Protein AF-A0AAW5YKE5-F1 (afdb_monomer)

Radius of gyration: 15.26 Å; Cα contacts (8 Å, |Δi|>4): 159; chains: 1; bounding box: 46×22×38 Å

Solvent-accessible surface area (backbone atoms only — not comparable to full-atom values): 7097 Å² total; per-residue (Å²): 128,95,79,80,46,84,89,80,49,49,73,61,30,40,48,33,45,22,39,37,53,48,52,48,47,61,66,65,38,62,70,46,46,77,71,49,42,45,52,42,83,47,85,71,76,60,57,93,45,41,82,54,80,89,78,88,76,79,53,40,37,26,41,30,71,34,83,87,42,90,60,52,66,48,80,43,78,62,60,47,84,90,53,71,82,51,79,52,93,25,38,42,59,92,33,70,43,32,51,54,11,70,70,74,66,60,39,67,54,59,51,49,57,54,60,76,73,108

Foldseek 3Di:
DPDDDPVPDDPQLQQLVQLVVVVCCLCPPPVCVVVQQNWDWDDDDRDPHSVDDDDDDFSTKTARPRPPDPDGIDTDDTDGDPDDFDADPQGTPPDPSRCCVVPNNPNPPVVVVVVVVD

pLDDT: mean 87.11, std 12.29, range [43.12, 97.06]

Structure (mmCIF, N/CA/C/O backbone):
data_AF-A0AAW5YKE5-F1
#
_entry.id   AF-A0AAW5YKE5-F1
#
loop_
_atom_site.group_PDB
_atom_site.id
_atom_site.type_symbol
_atom_site.label_atom_id
_atom_site.label_alt_id
_atom_site.label_comp_id
_atom_site.label_asym_id
_atom_site.label_entity_id
_atom_site.label_seq_id
_atom_site.pdbx_PDB_ins_code
_atom_site.Cartn_x
_atom_site.Cartn_y
_atom_site.Cartn_z
_atom_site.occupancy
_atom_site.B_iso_or_equiv
_atom_site.auth_seq_id
_atom_site.auth_comp_id
_atom_site.auth_asym_id
_atom_site.auth_atom_id
_atom_site.pdbx_PDB_model_num
ATOM 1 N N . MET A 1 1 ? 13.430 -8.451 8.682 1.00 61.56 1 MET A N 1
ATOM 2 C CA . MET A 1 1 ? 13.468 -8.244 7.212 1.00 61.56 1 MET A CA 1
ATOM 3 C C . MET A 1 1 ? 14.905 -7.878 6.856 1.00 61.56 1 MET A C 1
ATOM 5 O O . MET A 1 1 ? 15.206 -6.741 6.521 1.00 61.56 1 MET A O 1
ATOM 9 N N . ASP A 1 2 ? 15.829 -8.819 7.037 1.00 58.00 2 ASP A N 1
ATOM 10 C CA . ASP A 1 2 ? 17.183 -8.448 7.490 1.00 58.00 2 ASP A CA 1
ATOM 11 C C . ASP A 1 2 ? 18.196 -8.283 6.350 1.00 58.00 2 ASP A C 1
ATOM 13 O O . ASP A 1 2 ? 19.398 -8.293 6.574 1.00 58.00 2 ASP A O 1
ATOM 17 N N . ASN A 1 3 ? 17.716 -8.120 5.113 1.00 74.19 3 ASN A N 1
ATOM 18 C CA . ASN A 1 3 ? 18.577 -8.060 3.929 1.00 74.19 3 ASN A CA 1
ATOM 19 C C . ASN A 1 3 ? 18.081 -7.081 2.846 1.00 74.19 3 ASN A C 1
ATOM 21 O O . ASN A 1 3 ? 18.339 -7.273 1.658 1.00 74.19 3 ASN A O 1
ATOM 25 N N . PHE A 1 4 ? 17.301 -6.061 3.225 1.00 89.50 4 PHE A N 1
ATOM 26 C CA . PHE A 1 4 ? 16.927 -4.994 2.293 1.00 89.50 4 PHE A CA 1
ATOM 27 C C . PHE A 1 4 ? 17.991 -3.892 2.296 1.00 89.50 4 PHE A C 1
ATOM 29 O O . PHE A 1 4 ? 18.144 -3.178 3.284 1.00 89.50 4 PHE A O 1
ATOM 36 N N . ASP A 1 5 ? 18.672 -3.713 1.166 1.00 93.50 5 ASP A N 1
ATOM 37 C CA . ASP A 1 5 ? 19.537 -2.561 0.913 1.00 93.50 5 ASP A CA 1
ATOM 38 C C . ASP A 1 5 ? 18.938 -1.696 -0.202 1.00 93.50 5 ASP A C 1
ATOM 40 O O . ASP A 1 5 ? 18.901 -2.074 -1.372 1.00 93.50 5 ASP A O 1
ATOM 44 N N . ALA A 1 6 ? 18.494 -0.493 0.159 1.00 92.00 6 ALA A N 1
ATOM 45 C CA . ALA A 1 6 ? 17.892 0.461 -0.765 1.00 92.00 6 ALA A CA 1
ATOM 46 C C . ALA A 1 6 ? 18.804 0.842 -1.948 1.00 92.00 6 ALA A C 1
ATOM 48 O O . ALA A 1 6 ? 18.297 1.214 -3.012 1.00 92.00 6 ALA A O 1
ATOM 49 N N . LYS A 1 7 ? 20.133 0.777 -1.784 1.00 92.75 7 LYS A N 1
ATOM 50 C CA . LYS A 1 7 ? 21.091 1.159 -2.831 1.00 92.75 7 LYS A CA 1
ATOM 51 C C . LYS A 1 7 ? 21.157 0.116 -3.940 1.00 92.75 7 LYS A C 1
ATOM 53 O O . LYS A 1 7 ? 21.200 0.483 -5.111 1.00 92.75 7 LYS A O 1
ATOM 58 N N . THR A 1 8 ? 21.112 -1.161 -3.578 1.00 95.12 8 THR A N 1
ATOM 59 C CA . THR A 1 8 ? 21.259 -2.292 -4.506 1.00 95.12 8 THR A CA 1
ATOM 60 C C . THR A 1 8 ? 19.928 -2.947 -4.880 1.00 95.12 8 THR A C 1
ATOM 62 O O . THR A 1 8 ? 19.849 -3.653 -5.885 1.00 95.12 8 THR A O 1
ATOM 65 N N . ALA A 1 9 ? 18.854 -2.677 -4.133 1.00 94.94 9 ALA A N 1
ATOM 66 C CA . ALA A 1 9 ? 17.539 -3.244 -4.391 1.00 94.94 9 ALA A CA 1
ATOM 67 C C . ALA A 1 9 ? 16.965 -2.823 -5.753 1.00 94.94 9 ALA A C 1
ATOM 69 O O . ALA A 1 9 ? 16.955 -1.646 -6.142 1.00 94.94 9 ALA A O 1
ATOM 7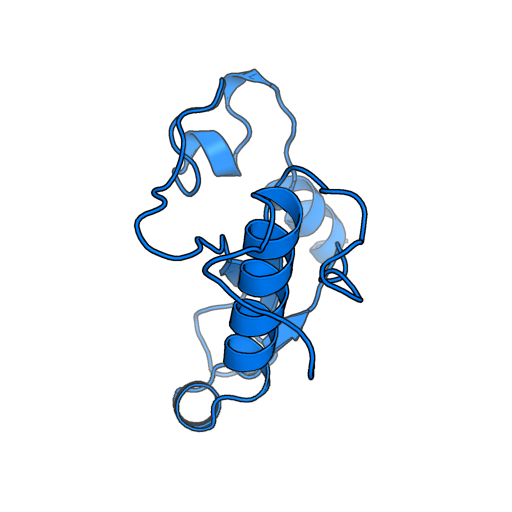0 N N . THR A 1 10 ? 16.393 -3.809 -6.441 1.00 95.19 10 THR A N 1
ATOM 71 C CA . THR A 1 10 ? 15.617 -3.620 -7.671 1.00 95.19 10 THR A CA 1
ATOM 72 C C . THR A 1 10 ? 14.335 -2.825 -7.405 1.00 95.19 10 THR A C 1
ATOM 74 O O . THR A 1 10 ? 13.829 -2.787 -6.282 1.00 95.19 10 THR A O 1
ATOM 77 N N . ASN A 1 11 ? 13.733 -2.247 -8.451 1.00 93.25 11 ASN A N 1
ATOM 78 C CA . ASN A 1 11 ? 12.438 -1.560 -8.330 1.00 93.25 11 ASN A CA 1
ATOM 79 C C . ASN A 1 11 ? 11.336 -2.477 -7.779 1.00 93.25 11 ASN A C 1
ATOM 81 O O . ASN A 1 11 ? 10.495 -2.024 -7.009 1.00 93.25 11 ASN A O 1
ATOM 85 N N . LYS A 1 12 ? 11.381 -3.774 -8.118 1.00 94.25 12 LYS A N 1
ATOM 86 C CA . LYS A 1 12 ? 10.476 -4.784 -7.558 1.00 94.25 12 LYS A CA 1
ATOM 87 C C . LYS A 1 12 ? 10.626 -4.881 -6.040 1.00 94.25 12 LYS A C 1
ATOM 89 O O . LYS A 1 12 ? 9.648 -4.763 -5.314 1.00 94.25 12 LYS A O 1
ATOM 94 N N . GLN A 1 13 ? 11.859 -5.064 -5.572 1.00 95.38 13 GLN A N 1
ATOM 95 C CA . GLN A 1 13 ? 12.147 -5.194 -4.144 1.00 95.38 13 GLN A CA 1
ATOM 96 C C . GLN A 1 13 ? 11.792 -3.928 -3.371 1.00 95.38 13 GLN A C 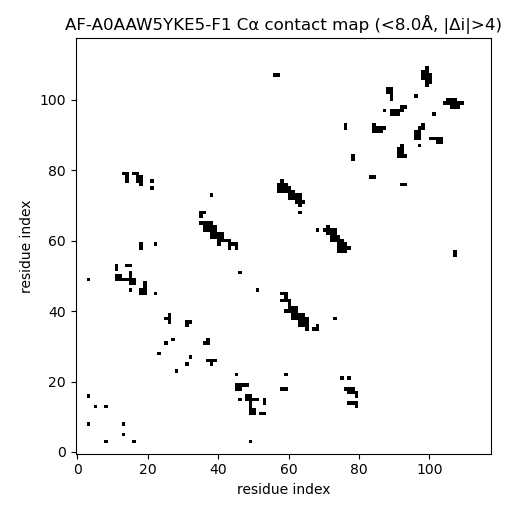1
ATOM 98 O O . GLN A 1 13 ? 11.244 -4.026 -2.281 1.00 95.38 13 GLN A O 1
ATOM 103 N N . LYS A 1 14 ? 12.052 -2.750 -3.947 1.00 95.06 14 LYS A N 1
ATOM 104 C CA . LYS A 1 14 ? 11.664 -1.453 -3.374 1.00 95.06 14 LYS A CA 1
ATOM 105 C C . LYS A 1 14 ? 10.148 -1.295 -3.264 1.00 95.06 14 LYS A C 1
ATOM 107 O O . LYS A 1 14 ? 9.678 -0.842 -2.228 1.00 95.06 14 LYS A O 1
ATOM 112 N N . GLY A 1 15 ? 9.402 -1.691 -4.299 1.00 93.44 15 GLY A N 1
ATOM 113 C CA . GLY A 1 15 ? 7.936 -1.689 -4.289 1.00 93.44 15 GLY A CA 1
ATOM 114 C C . GLY A 1 15 ? 7.380 -2.578 -3.179 1.00 93.44 15 GLY A C 1
ATOM 115 O O . GLY A 1 15 ? 6.741 -2.075 -2.261 1.00 93.44 15 GLY A O 1
ATOM 116 N N . ASN A 1 16 ? 7.749 -3.862 -3.186 1.00 94.94 16 ASN A N 1
ATOM 117 C CA . ASN A 1 16 ? 7.316 -4.817 -2.162 1.00 94.94 16 ASN A CA 1
ATOM 118 C C . ASN A 1 16 ? 7.738 -4.391 -0.743 1.00 94.94 16 ASN A C 1
ATOM 120 O O . ASN A 1 16 ? 6.977 -4.554 0.204 1.00 94.94 16 ASN A O 1
ATOM 124 N N . TYR A 1 17 ? 8.943 -3.834 -0.577 1.00 95.19 17 TYR A N 1
ATOM 125 C CA . TYR A 1 17 ? 9.392 -3.296 0.710 1.00 95.19 17 TYR A CA 1
ATOM 126 C C . TYR 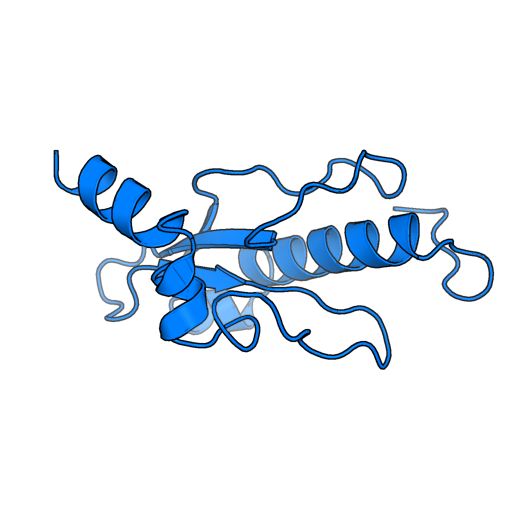A 1 17 ? 8.498 -2.146 1.190 1.00 95.19 17 TYR A C 1
ATOM 128 O O . TYR A 1 17 ? 8.140 -2.103 2.366 1.00 95.19 17 TYR A O 1
ATOM 136 N N . GLY A 1 18 ? 8.128 -1.234 0.285 1.00 94.62 18 GLY A N 1
ATOM 137 C CA . GLY A 1 18 ? 7.192 -0.148 0.564 1.00 94.62 18 GLY A CA 1
ATOM 138 C C . GLY A 1 18 ? 5.830 -0.665 1.023 1.00 94.62 18 GLY A C 1
ATOM 139 O O . GLY A 1 18 ? 5.372 -0.251 2.084 1.00 94.62 18 GLY A O 1
ATOM 140 N N . GLU A 1 19 ? 5.233 -1.608 0.285 1.00 95.12 19 GLU A N 1
ATOM 141 C CA . GLU A 1 19 ? 3.947 -2.234 0.646 1.00 95.12 19 GLU A CA 1
ATOM 142 C C . GLU A 1 19 ? 4.013 -2.881 2.041 1.00 95.12 19 GLU A C 1
ATOM 144 O O . GLU A 1 19 ? 3.141 -2.659 2.881 1.00 95.12 19 GLU A O 1
ATOM 149 N N . ILE A 1 20 ? 5.084 -3.629 2.330 1.00 95.25 20 ILE A N 1
ATOM 150 C CA . ILE A 1 20 ? 5.251 -4.311 3.621 1.00 95.25 20 ILE A CA 1
ATOM 151 C C . ILE A 1 20 ? 5.388 -3.315 4.772 1.00 95.25 20 ILE A C 1
ATOM 153 O O . ILE A 1 20 ? 4.728 -3.470 5.797 1.00 95.25 20 ILE A O 1
ATOM 157 N N . LYS A 1 21 ? 6.227 -2.286 4.619 1.00 95.38 21 LYS A N 1
ATOM 158 C CA . LYS A 1 21 ? 6.425 -1.277 5.667 1.00 95.38 21 LYS A CA 1
ATOM 159 C C . LYS A 1 21 ? 5.199 -0.400 5.885 1.00 95.38 21 LYS A C 1
ATOM 161 O O . LYS A 1 21 ? 4.925 -0.050 7.029 1.00 95.38 21 LYS A O 1
ATOM 166 N N . SER A 1 22 ? 4.471 -0.068 4.823 1.00 95.38 22 SER A N 1
ATOM 167 C CA . SER A 1 22 ? 3.225 0.692 4.930 1.00 95.38 22 SER A CA 1
ATOM 168 C C . SER A 1 22 ? 2.158 -0.103 5.684 1.00 95.38 22 SER A C 1
ATOM 170 O O . SER A 1 22 ? 1.602 0.390 6.664 1.00 95.38 22 SER A O 1
ATOM 172 N N . SER A 1 23 ? 1.966 -1.374 5.314 1.00 95.62 23 SER A N 1
ATOM 173 C CA . SER A 1 23 ? 1.027 -2.281 5.983 1.00 95.62 23 SER A CA 1
ATOM 174 C C . SER A 1 23 ? 1.378 -2.496 7.458 1.00 95.62 23 SER A C 1
ATOM 176 O O . SER A 1 23 ? 0.518 -2.356 8.324 1.00 95.62 23 SER A O 1
ATOM 178 N N . ASP A 1 24 ? 2.653 -2.749 7.768 1.00 95.81 24 ASP A N 1
ATOM 179 C CA . ASP A 1 24 ? 3.139 -2.870 9.148 1.00 95.81 24 ASP A CA 1
ATOM 180 C C . ASP A 1 24 ? 2.858 -1.599 9.962 1.00 95.81 24 ASP A C 1
ATOM 182 O O . ASP A 1 24 ? 2.324 -1.671 11.067 1.00 95.81 24 ASP A O 1
ATOM 186 N N . ASN A 1 25 ? 3.129 -0.420 9.394 1.00 95.88 25 ASN A N 1
ATOM 187 C CA . ASN A 1 25 ? 2.828 0.846 10.052 1.00 95.88 25 ASN A CA 1
ATOM 188 C C . ASN A 1 25 ? 1.318 1.030 10.282 1.00 95.88 25 ASN A C 1
ATOM 190 O O . ASN A 1 25 ? 0.920 1.399 11.378 1.00 95.88 25 ASN A O 1
ATOM 194 N N . LEU A 1 26 ? 0.463 0.736 9.300 1.00 95.81 26 LEU A N 1
ATOM 195 C CA . LEU A 1 26 ? -0.992 0.855 9.458 1.00 95.81 26 LEU A CA 1
ATOM 196 C C . LEU A 1 26 ? -1.554 -0.071 10.54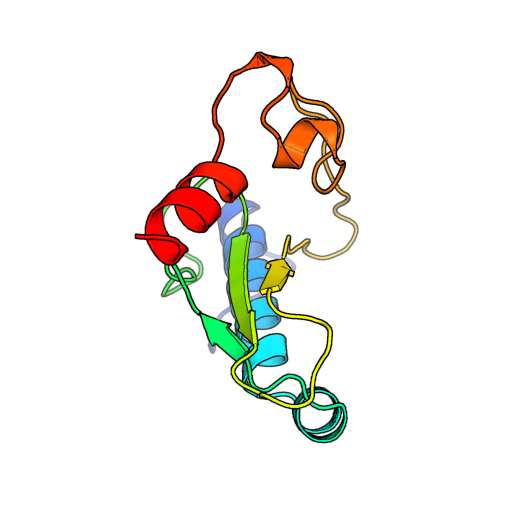9 1.00 95.81 26 LEU A C 1
ATOM 198 O O . LEU A 1 26 ? -2.482 0.316 11.253 1.00 95.81 26 LEU A O 1
ATOM 202 N N . LEU A 1 27 ? -0.990 -1.270 10.710 1.00 95.69 27 LEU A N 1
ATOM 203 C CA . LEU A 1 27 ? -1.490 -2.273 11.656 1.00 95.69 27 LEU A CA 1
ATOM 204 C C . LEU A 1 27 ? -0.884 -2.152 13.060 1.00 95.69 27 LEU A C 1
ATOM 206 O O . LEU A 1 27 ? -1.532 -2.497 14.053 1.00 95.69 27 LEU A O 1
ATOM 210 N N . ASN A 1 28 ? 0.361 -1.682 13.161 1.00 95.88 28 ASN A N 1
ATOM 211 C CA . ASN A 1 28 ? 1.135 -1.741 14.402 1.00 95.88 28 ASN A CA 1
ATOM 212 C C . ASN A 1 28 ? 1.506 -0.371 14.980 1.00 95.88 28 ASN A C 1
ATOM 214 O O . ASN A 1 28 ? 2.004 -0.318 16.104 1.00 95.88 28 ASN A O 1
ATOM 218 N N . ASN A 1 29 ? 1.244 0.739 14.283 1.00 96.50 29 ASN A N 1
ATOM 219 C CA . ASN A 1 29 ? 1.536 2.070 14.811 1.00 96.50 29 ASN A CA 1
ATOM 220 C C . ASN A 1 29 ? 0.577 2.447 15.950 1.00 96.50 29 ASN A C 1
ATOM 222 O O . ASN A 1 29 ? -0.637 2.552 15.769 1.00 96.50 29 ASN A O 1
ATOM 226 N N . GLN A 1 30 ? 1.149 2.693 17.126 1.00 96.62 30 GLN A N 1
ATOM 227 C CA . GLN A 1 30 ? 0.402 2.989 18.343 1.00 96.62 30 GLN A CA 1
ATOM 228 C C . GLN A 1 30 ? -0.418 4.285 18.242 1.00 96.62 30 GLN A C 1
ATOM 230 O O . GLN A 1 30 ? -1.565 4.313 18.676 1.00 96.62 30 GLN A O 1
ATOM 235 N N . SER A 1 31 ? 0.112 5.329 17.600 1.00 97.06 31 SER A N 1
ATOM 236 C CA . SER A 1 31 ? -0.605 6.597 17.431 1.00 97.06 31 SER A CA 1
ATOM 237 C C . SER A 1 31 ? -1.816 6.469 16.504 1.00 97.06 31 SER A C 1
ATOM 239 O O . SER A 1 31 ? -2.801 7.177 16.691 1.00 97.06 31 SER A O 1
ATOM 241 N N . LEU A 1 32 ? -1.782 5.557 15.524 1.00 95.62 32 LEU A N 1
ATOM 242 C CA . LEU A 1 32 ? -2.959 5.258 14.700 1.00 95.62 32 LEU A CA 1
ATOM 243 C C . LEU A 1 32 ? -4.040 4.541 15.515 1.00 95.62 32 LEU A C 1
ATOM 245 O O . LEU A 1 32 ? -5.210 4.910 15.425 1.00 95.62 32 LEU A O 1
ATOM 249 N N . LYS A 1 33 ? -3.650 3.578 16.359 1.00 94.81 33 LYS A N 1
ATOM 250 C CA . LYS A 1 33 ? -4.580 2.887 17.268 1.00 94.81 33 LYS A CA 1
ATOM 251 C C . LYS A 1 33 ? -5.237 3.863 18.240 1.00 94.81 33 LYS A C 1
ATOM 253 O O . LYS A 1 33 ? -6.455 3.886 18.364 1.00 94.81 33 LYS A O 1
ATOM 258 N N . GLU A 1 34 ? -4.447 4.737 18.858 1.00 95.69 34 GLU A N 1
ATOM 259 C CA . GLU A 1 34 ? -4.943 5.788 19.760 1.00 95.69 34 GLU A CA 1
ATOM 260 C C . GLU A 1 34 ? -5.861 6.797 19.055 1.00 95.69 34 GLU A C 1
ATOM 262 O O . GLU A 1 34 ? -6.786 7.322 19.669 1.00 95.69 34 GLU A O 1
ATOM 267 N N . ALA A 1 35 ? -5.657 7.031 17.756 1.00 94.50 35 ALA A N 1
ATOM 268 C CA . ALA A 1 35 ? -6.541 7.847 16.927 1.00 94.50 35 ALA A CA 1
ATOM 269 C C . ALA A 1 35 ? -7.810 7.106 16.442 1.00 94.50 35 ALA A C 1
ATOM 271 O O . ALA A 1 35 ? -8.587 7.673 15.670 1.00 94.50 35 ALA A O 1
ATOM 272 N N . GLY A 1 36 ? -8.040 5.861 16.878 1.00 95.06 36 GLY A N 1
ATOM 273 C CA . GLY A 1 36 ? -9.232 5.073 16.550 1.00 95.06 36 GLY A CA 1
ATOM 274 C C . GLY A 1 36 ? -9.175 4.365 15.193 1.00 95.06 36 GLY A C 1
ATOM 275 O O . GLY A 1 36 ? -10.217 4.117 14.576 1.00 95.06 36 GLY A O 1
ATOM 276 N N . PHE A 1 37 ? -7.972 4.072 14.692 1.00 95.31 37 PHE A N 1
ATOM 277 C CA . PHE A 1 37 ? -7.760 3.240 13.506 1.00 95.31 37 PHE A CA 1
ATOM 278 C C . PHE A 1 37 ? -7.454 1.794 13.914 1.00 95.31 37 PHE A C 1
ATOM 280 O O . PHE A 1 37 ? -6.312 1.336 13.861 1.00 95.31 37 PHE A O 1
ATOM 287 N N . ASP A 1 38 ? -8.503 1.061 14.282 1.00 96.06 38 ASP A N 1
ATOM 288 C CA . ASP A 1 38 ? -8.448 -0.372 14.579 1.00 96.06 38 ASP A CA 1
ATOM 289 C C . ASP A 1 38 ? -8.590 -1.168 13.274 1.00 96.06 38 ASP A C 1
ATOM 291 O O . ASP A 1 38 ? -9.659 -1.683 12.924 1.00 96.06 38 ASP A O 1
ATOM 295 N N . LEU A 1 39 ? -7.503 -1.189 12.500 1.00 95.56 39 LEU A N 1
ATOM 296 C CA . LEU A 1 39 ? -7.498 -1.655 11.116 1.00 95.56 39 LEU A CA 1
ATOM 297 C C . LEU A 1 39 ? -7.345 -3.173 10.993 1.00 95.56 39 LEU A C 1
ATOM 299 O O . LEU A 1 39 ? -6.432 -3.781 11.552 1.00 95.56 39 LEU A O 1
ATOM 303 N N . LYS A 1 40 ? -8.195 -3.774 10.159 1.00 94.12 40 LYS A N 1
ATOM 304 C CA . LYS A 1 40 ? -8.121 -5.172 9.733 1.00 94.12 40 LYS A CA 1
ATOM 305 C C . LYS A 1 40 ? -7.947 -5.237 8.210 1.00 94.12 40 LYS A C 1
ATOM 307 O O . LYS A 1 40 ? -8.786 -4.683 7.500 1.00 94.12 40 LYS A O 1
ATOM 312 N N . PRO A 1 41 ? -6.910 -5.911 7.680 1.00 92.31 41 PRO A N 1
ATOM 313 C CA . PRO A 1 41 ? -6.744 -6.070 6.237 1.00 92.31 41 PRO A CA 1
ATOM 314 C C . PRO A 1 41 ? -7.923 -6.827 5.622 1.00 92.31 41 PRO A C 1
ATOM 316 O O . PRO A 1 41 ? -8.365 -7.842 6.167 1.00 92.31 41 PRO A O 1
ATOM 319 N N . VAL A 1 42 ? -8.395 -6.368 4.467 1.00 87.75 42 VAL A N 1
ATOM 320 C CA . VAL A 1 42 ? -9.439 -7.030 3.678 1.00 87.75 42 VAL A CA 1
ATOM 321 C C . VAL A 1 42 ? -9.024 -7.098 2.208 1.00 87.75 42 VAL A C 1
ATOM 323 O O . VAL A 1 42 ? -8.443 -6.168 1.654 1.00 87.75 42 VAL A O 1
ATOM 326 N N . GLY A 1 43 ? -9.322 -8.219 1.552 1.00 81.12 43 GLY A N 1
ATOM 327 C CA . GLY A 1 43 ? -8.943 -8.445 0.157 1.00 81.12 43 GLY A CA 1
ATOM 328 C C . GLY A 1 43 ? -7.501 -8.939 -0.012 1.00 81.12 43 GLY A C 1
ATOM 329 O O . GLY A 1 43 ? -7.118 -9.956 0.566 1.00 81.12 43 GLY A O 1
ATOM 330 N N . LYS A 1 44 ? -6.726 -8.269 -0.877 1.00 82.88 44 LYS A N 1
ATOM 331 C CA . LYS A 1 44 ? -5.365 -8.681 -1.265 1.00 82.88 44 LYS A CA 1
ATOM 332 C C . LYS A 1 44 ? -4.435 -8.680 -0.045 1.00 82.88 44 LYS A C 1
ATOM 334 O O . LYS A 1 44 ? -4.372 -7.707 0.699 1.00 82.88 44 LYS A O 1
ATOM 339 N N . SER A 1 45 ? -3.654 -9.747 0.113 1.00 84.12 45 SER A N 1
ATOM 340 C CA . SER A 1 45 ? -2.586 -9.799 1.113 1.00 84.12 45 SER A CA 1
ATOM 341 C C . SER A 1 45 ? -1.379 -8.960 0.688 1.00 84.12 45 SER A C 1
ATOM 343 O O . SER A 1 45 ? -0.968 -8.985 -0.475 1.00 84.12 45 SER A O 1
ATOM 345 N N . THR A 1 46 ? -0.775 -8.267 1.652 1.00 89.69 46 THR A N 1
ATOM 346 C CA . THR A 1 46 ? 0.539 -7.633 1.497 1.00 89.69 46 THR A CA 1
ATOM 347 C C . THR A 1 46 ? 1.578 -8.679 1.054 1.00 89.69 46 THR A C 1
ATOM 349 O O . THR A 1 46 ? 1.473 -9.836 1.480 1.00 89.69 46 THR A O 1
ATOM 352 N N . PRO A 1 47 ? 2.577 -8.321 0.223 1.00 92.81 47 PRO A N 1
ATOM 353 C CA . PRO A 1 47 ? 3.661 -9.235 -0.127 1.00 92.81 47 PRO A CA 1
ATOM 354 C C . PRO A 1 47 ? 4.295 -9.871 1.119 1.00 92.81 47 PRO A C 1
ATOM 356 O O . PRO A 1 47 ? 4.519 -9.203 2.124 1.00 92.81 47 PRO A O 1
ATOM 359 N N . SER A 1 48 ? 4.605 -11.163 1.056 1.00 92.25 48 SER A N 1
ATOM 360 C CA . SER A 1 48 ? 5.266 -11.888 2.149 1.00 92.25 48 SER A CA 1
ATOM 361 C C . SER A 1 48 ? 6.772 -11.610 2.201 1.00 92.25 48 SER A C 1
ATOM 363 O O . SER A 1 48 ? 7.412 -11.752 3.243 1.00 92.25 48 SER A O 1
ATOM 365 N N . GLY A 1 49 ? 7.344 -11.159 1.080 1.00 93.19 49 GLY A N 1
ATOM 366 C CA . GLY A 1 49 ? 8.738 -10.755 0.995 1.00 93.19 49 GLY A CA 1
ATOM 367 C C . GLY A 1 49 ? 9.055 -9.880 -0.215 1.00 93.19 49 GLY A C 1
ATOM 368 O O . GLY A 1 49 ? 8.306 -9.783 -1.184 1.00 93.19 49 GLY A O 1
ATOM 369 N N . ILE A 1 50 ? 10.239 -9.260 -0.190 1.00 94.75 50 ILE A N 1
ATOM 370 C CA . ILE A 1 50 ? 10.673 -8.310 -1.230 1.00 94.75 50 ILE A CA 1
ATOM 371 C C . ILE A 1 50 ? 10.825 -8.936 -2.626 1.00 94.75 50 ILE A C 1
ATOM 373 O O . ILE A 1 50 ? 10.843 -8.224 -3.628 1.00 94.75 50 ILE A O 1
ATOM 377 N N . ASN A 1 51 ? 10.934 -10.261 -2.722 1.00 94.94 51 ASN A N 1
ATOM 378 C CA . ASN A 1 51 ? 11.145 -10.958 -3.990 1.00 94.94 51 ASN A CA 1
ATOM 379 C C . ASN A 1 51 ? 9.848 -11.424 -4.663 1.00 94.94 51 ASN A C 1
ATOM 381 O O . ASN A 1 51 ? 9.915 -11.854 -5.824 1.00 94.94 51 ASN A O 1
ATOM 385 N N . ASP A 1 52 ? 8.709 -11.286 -3.981 1.00 94.31 52 ASP A N 1
ATOM 386 C CA . ASP A 1 52 ? 7.396 -11.698 -4.469 1.00 94.31 52 ASP A CA 1
ATOM 387 C C . ASP A 1 52 ? 7.038 -10.997 -5.784 1.00 94.31 52 ASP A C 1
ATOM 389 O O . ASP A 1 52 ? 7.587 -9.950 -6.154 1.00 94.31 52 ASP A O 1
ATOM 393 N N . LYS A 1 53 ? 6.132 -11.611 -6.546 1.00 92.94 53 LYS A N 1
ATOM 394 C CA . LYS A 1 53 ? 5.647 -11.030 -7.801 1.00 92.94 53 LYS A CA 1
ATOM 395 C C . LYS A 1 53 ? 4.907 -9.724 -7.502 1.00 92.94 53 LYS A C 1
ATOM 397 O O . LYS A 1 53 ? 4.069 -9.694 -6.610 1.00 92.94 53 LYS A O 1
ATOM 402 N N . ILE A 1 54 ? 5.162 -8.685 -8.302 1.00 86.50 54 ILE A N 1
ATOM 403 C CA . ILE A 1 54 ? 4.395 -7.437 -8.212 1.00 86.50 54 ILE A CA 1
ATOM 404 C C . ILE A 1 54 ? 2.950 -7.710 -8.608 1.00 86.50 54 ILE A C 1
ATOM 406 O O . ILE A 1 54 ? 2.673 -8.142 -9.732 1.00 86.50 54 ILE A O 1
ATOM 410 N N . VAL A 1 55 ? 2.039 -7.400 -7.694 1.00 85.00 55 VAL A N 1
ATOM 411 C CA . VAL A 1 5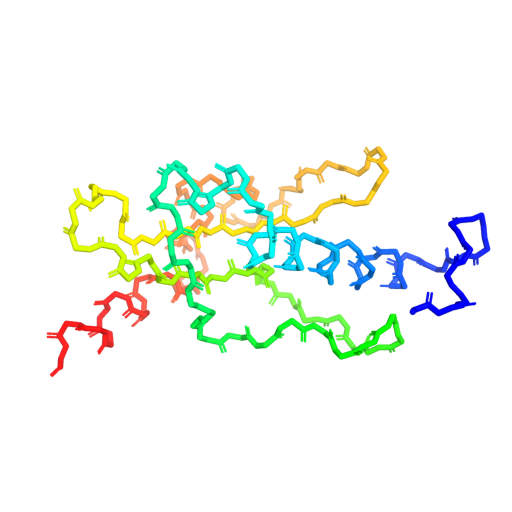5 ? 0.601 -7.406 -7.939 1.00 85.00 55 VAL A CA 1
ATOM 412 C C . VAL A 1 55 ? 0.158 -5.964 -8.136 1.00 85.00 55 VAL A C 1
ATOM 414 O O . VAL A 1 55 ? 0.362 -5.128 -7.267 1.00 85.00 55 VAL A O 1
ATOM 417 N N . LYS A 1 56 ? -0.435 -5.679 -9.295 1.00 82.25 56 LYS A N 1
ATOM 418 C CA . LYS A 1 56 ? -0.945 -4.345 -9.638 1.00 82.25 56 LYS A CA 1
ATOM 419 C C . LYS A 1 56 ? -2.306 -4.113 -8.984 1.00 82.25 56 LYS A C 1
ATOM 421 O O . LYS A 1 56 ? -3.084 -5.057 -8.914 1.00 82.25 56 LYS A O 1
ATOM 426 N N . GLY A 1 57 ? -2.612 -2.863 -8.663 1.00 83.81 57 GLY A N 1
ATOM 427 C CA . GLY A 1 57 ? -3.880 -2.458 -8.055 1.00 83.81 57 GLY A CA 1
ATOM 428 C C . GLY A 1 57 ? -3.605 -1.588 -6.839 1.00 83.81 57 GLY A C 1
ATOM 429 O O . GLY A 1 57 ? -2.511 -1.041 -6.740 1.00 83.81 57 GLY A O 1
ATOM 430 N N . ILE A 1 58 ? -4.592 -1.485 -5.954 1.00 88.12 58 ILE A N 1
ATOM 431 C CA . ILE A 1 58 ? -4.411 -0.928 -4.609 1.00 88.12 58 ILE A CA 1
ATOM 432 C C . ILE A 1 58 ? -3.443 -1.822 -3.816 1.00 88.12 58 ILE A C 1
ATOM 434 O O . ILE A 1 58 ? -3.529 -3.055 -3.875 1.00 88.12 58 ILE A O 1
ATOM 438 N N . ASP A 1 59 ? -2.531 -1.205 -3.068 1.00 91.06 59 ASP A N 1
ATOM 439 C CA . ASP A 1 59 ? -1.533 -1.931 -2.279 1.00 91.06 59 ASP A CA 1
ATOM 440 C C . ASP A 1 59 ? -2.138 -2.523 -1.001 1.00 91.06 59 ASP A C 1
ATOM 442 O O . ASP A 1 59 ? -1.890 -3.689 -0.684 1.00 91.06 59 ASP A O 1
ATOM 446 N N . GLY A 1 60 ? -2.979 -1.747 -0.308 1.00 91.50 60 GLY A N 1
ATOM 447 C CA . GLY A 1 60 ? -3.652 -2.172 0.915 1.00 91.50 60 GLY A CA 1
ATOM 448 C C . GLY A 1 60 ? -5.077 -1.639 1.038 1.00 91.50 60 GLY A C 1
ATOM 449 O O . GLY A 1 60 ? -5.384 -0.507 0.667 1.00 91.50 60 GLY A O 1
ATOM 450 N N . LEU A 1 61 ? -5.962 -2.467 1.581 1.00 91.50 61 LEU A N 1
ATOM 451 C CA . LEU A 1 61 ? -7.335 -2.104 1.900 1.00 91.50 61 LEU A CA 1
ATOM 452 C C . LEU A 1 61 ? -7.671 -2.660 3.274 1.00 91.50 61 LEU A C 1
ATOM 454 O O . LEU A 1 61 ? -7.448 -3.837 3.553 1.00 91.50 61 LEU A O 1
ATOM 458 N N . TYR A 1 62 ? -8.185 -1.794 4.135 1.00 93.25 62 TYR A N 1
ATOM 459 C CA . TYR A 1 62 ? -8.392 -2.108 5.537 1.00 93.25 62 TYR A CA 1
ATOM 460 C C . TYR A 1 62 ? -9.782 -1.671 5.958 1.00 93.25 62 TYR A C 1
ATOM 462 O O . TYR A 1 62 ? -10.199 -0.549 5.672 1.00 93.25 62 TYR A O 1
ATOM 470 N N . GLU A 1 63 ? -10.485 -2.549 6.654 1.00 93.88 63 GLU A N 1
ATOM 471 C CA . GLU A 1 63 ? -11.687 -2.205 7.397 1.00 93.88 63 GLU A CA 1
ATOM 472 C C . GLU A 1 63 ? -11.279 -1.632 8.753 1.00 93.88 63 GLU A C 1
ATOM 474 O O . GLU A 1 63 ? -10.452 -2.217 9.454 1.00 93.88 63 GLU A O 1
ATOM 479 N N . ASN A 1 64 ? -11.851 -0.491 9.129 1.00 95.19 64 ASN A N 1
ATOM 480 C CA . ASN A 1 64 ? -11.710 0.028 10.479 1.00 95.19 64 ASN A CA 1
ATOM 481 C C . ASN A 1 64 ? -12.817 -0.556 11.355 1.00 95.19 64 ASN A C 1
ATOM 483 O O . ASN A 1 64 ? -13.993 -0.217 11.211 1.00 95.19 64 ASN A O 1
ATOM 487 N N . THR A 1 65 ? -12.416 -1.432 12.266 1.00 95.31 65 THR A N 1
ATOM 488 C CA . THR A 1 65 ? -13.319 -2.153 13.167 1.00 95.31 65 THR A CA 1
ATOM 489 C C . THR A 1 65 ? -13.767 -1.317 14.365 1.00 95.31 65 THR A C 1
ATOM 491 O O . THR A 1 65 ? -14.656 -1.734 15.108 1.00 95.31 65 THR A O 1
ATOM 494 N N . ASN A 1 66 ? -13.220 -0.110 14.527 1.00 95.06 66 ASN A N 1
ATOM 495 C CA . ASN A 1 66 ? -13.674 0.829 15.536 1.00 95.06 66 ASN A CA 1
ATOM 496 C C . ASN A 1 66 ? -15.105 1.309 15.224 1.00 95.06 66 ASN A C 1
ATOM 498 O O . ASN A 1 66 ? -15.344 2.063 14.273 1.00 95.06 66 ASN A O 1
ATOM 502 N N . ALA A 1 67 ? -16.066 0.889 16.050 1.00 92.50 67 ALA A N 1
ATOM 503 C CA . ALA A 1 67 ? -17.480 1.207 15.862 1.00 92.50 67 ALA A CA 1
ATOM 504 C C . ALA A 1 67 ? -17.772 2.718 15.937 1.00 92.50 67 ALA A C 1
ATOM 506 O O . ALA A 1 67 ? -18.644 3.208 15.213 1.00 92.50 67 ALA A O 1
ATOM 507 N N . GLU A 1 68 ? -17.015 3.453 16.755 1.00 93.94 68 GLU A N 1
ATOM 508 C CA . GLU A 1 68 ? -17.176 4.893 16.982 1.00 93.94 68 GLU A CA 1
ATOM 509 C C . GLU A 1 68 ? -16.561 5.737 15.856 1.00 93.94 68 GLU A C 1
ATOM 511 O O . GLU A 1 68 ? -16.942 6.893 15.650 1.00 93.94 68 GLU A O 1
ATOM 516 N N . SER A 1 69 ? -15.645 5.163 15.070 1.00 93.38 69 SER A N 1
ATOM 517 C CA . SER A 1 69 ? -15.014 5.872 13.961 1.00 93.38 69 SER A CA 1
ATOM 518 C C . SER A 1 69 ? -15.983 6.109 12.801 1.00 93.38 69 SER A C 1
ATOM 520 O O . SER A 1 69 ? -16.700 5.213 12.344 1.00 93.38 69 SER A O 1
ATOM 522 N N . LYS A 1 70 ? -15.964 7.328 12.249 1.00 92.38 70 LYS A N 1
ATOM 523 C CA . LYS A 1 70 ? -16.669 7.665 10.997 1.00 92.38 70 LYS A CA 1
ATOM 524 C C . LYS A 1 70 ? -15.948 7.126 9.759 1.00 92.38 70 LYS A C 1
ATOM 526 O O . LYS A 1 70 ? -16.563 7.014 8.700 1.00 92.38 70 LYS A O 1
ATOM 531 N N . ILE A 1 71 ? -14.662 6.800 9.879 1.00 90.62 71 ILE A N 1
ATOM 532 C CA . ILE A 1 71 ? -13.871 6.220 8.796 1.00 90.62 71 ILE A CA 1
ATOM 533 C C . ILE A 1 71 ? -14.042 4.710 8.855 1.00 90.62 71 ILE A C 1
ATOM 535 O O . ILE A 1 71 ? -13.581 4.086 9.803 1.00 90.62 71 ILE A O 1
ATOM 539 N N . LYS A 1 72 ? -14.713 4.134 7.854 1.00 91.19 72 LYS A N 1
ATOM 540 C CA . LYS A 1 72 ? -14.997 2.689 7.801 1.00 91.19 72 LYS A CA 1
ATOM 541 C C . LYS A 1 72 ? -13.953 1.889 7.036 1.00 91.19 72 LYS A C 1
ATOM 543 O O . LYS A 1 72 ? -13.717 0.735 7.366 1.00 91.19 72 LYS A O 1
ATOM 548 N N . TYR A 1 73 ? -13.303 2.511 6.056 1.00 91.31 73 TYR A N 1
ATOM 549 C CA . TYR A 1 73 ? -12.252 1.876 5.269 1.00 91.31 73 TYR A CA 1
ATOM 550 C C . TYR A 1 73 ? -11.075 2.817 5.079 1.00 91.31 73 TYR A C 1
ATOM 552 O O . TYR A 1 73 ? -11.258 4.025 4.917 1.00 91.31 73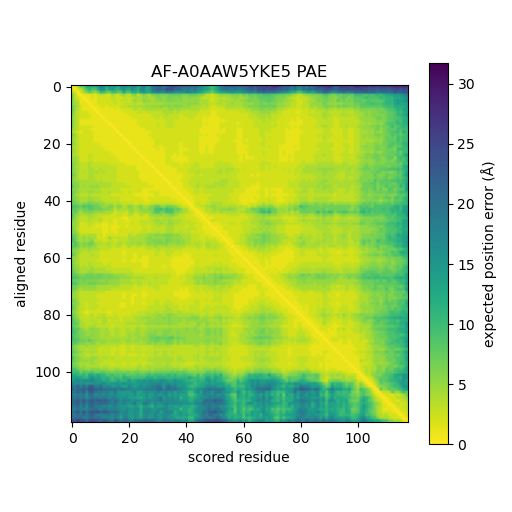 TYR A O 1
ATOM 560 N N . VAL A 1 74 ? -9.882 2.237 5.050 1.00 92.81 74 VAL A N 1
ATOM 561 C CA . VAL A 1 74 ? -8.635 2.902 4.679 1.00 92.81 74 VAL A CA 1
ATOM 562 C C . VAL A 1 74 ? -8.091 2.219 3.434 1.00 92.81 74 VAL A C 1
ATOM 564 O O . VAL A 1 74 ? -8.011 0.993 3.370 1.00 92.81 74 VAL A O 1
ATOM 567 N N . ILE A 1 75 ? -7.739 3.030 2.442 1.00 91.75 75 ILE A N 1
ATOM 568 C CA . ILE A 1 75 ? -7.097 2.597 1.203 1.00 91.75 75 ILE A CA 1
ATOM 569 C C . ILE A 1 75 ? -5.661 3.100 1.247 1.00 91.75 75 ILE A C 1
ATOM 571 O O . ILE A 1 75 ? -5.441 4.281 1.519 1.00 91.75 75 ILE A O 1
ATOM 575 N N . ASP A 1 76 ? -4.715 2.215 0.968 1.00 92.81 76 ASP A N 1
ATOM 576 C CA . ASP A 1 76 ? -3.288 2.504 0.974 1.00 92.81 76 ASP A CA 1
ATOM 577 C C . ASP A 1 76 ? -2.658 2.278 -0.405 1.00 92.81 76 ASP A C 1
ATOM 579 O O . ASP A 1 76 ? -3.007 1.346 -1.133 1.00 92.81 76 ASP A O 1
ATOM 583 N N . GLU A 1 77 ? -1.706 3.144 -0.735 1.00 93.50 77 GLU A N 1
ATOM 584 C CA . GLU A 1 77 ? -0.869 3.074 -1.930 1.00 93.50 77 GLU A CA 1
ATOM 585 C C . GLU A 1 77 ? 0.541 3.515 -1.534 1.00 93.50 77 GLU A C 1
ATOM 587 O O . GLU A 1 77 ? 0.831 4.705 -1.360 1.00 93.50 77 GLU A O 1
ATOM 592 N N . ALA A 1 78 ? 1.435 2.543 -1.406 1.00 93.69 78 ALA A N 1
ATOM 593 C CA . ALA A 1 78 ? 2.780 2.752 -0.924 1.00 93.69 78 ALA A CA 1
ATOM 594 C C . ALA A 1 78 ? 3.703 3.237 -2.050 1.00 93.69 78 ALA A C 1
ATOM 596 O O . ALA A 1 78 ? 3.645 2.825 -3.216 1.00 93.69 78 ALA A O 1
ATOM 597 N N . LYS A 1 79 ? 4.630 4.125 -1.687 1.00 92.50 79 LYS A N 1
ATOM 598 C CA . LYS A 1 79 ? 5.719 4.569 -2.561 1.00 92.50 79 LYS A CA 1
ATOM 599 C C . LYS A 1 79 ? 7.034 4.526 -1.805 1.00 92.50 79 LYS A C 1
ATOM 601 O O . LYS A 1 79 ? 7.119 4.920 -0.648 1.00 92.50 79 LYS A O 1
ATOM 606 N N . PHE A 1 80 ? 8.076 4.052 -2.481 1.00 92.81 80 PHE A N 1
ATOM 607 C CA . PHE A 1 80 ? 9.417 3.985 -1.916 1.00 92.81 80 PHE A CA 1
ATOM 608 C C . PHE A 1 80 ? 10.275 5.169 -2.376 1.00 92.81 80 PHE A C 1
ATOM 610 O O . PHE A 1 80 ? 10.389 5.437 -3.579 1.00 92.81 80 PHE A O 1
ATOM 617 N N . GLY A 1 81 ? 10.933 5.839 -1.426 1.00 92.88 81 GLY A N 1
ATOM 618 C CA . GLY A 1 81 ? 11.853 6.946 -1.694 1.00 92.88 81 GLY A CA 1
ATOM 619 C C . GLY A 1 81 ? 11.153 8.145 -2.339 1.00 92.88 81 GLY A C 1
ATOM 620 O O . GLY A 1 81 ? 10.116 8.592 -1.867 1.00 92.88 81 GLY A O 1
ATOM 621 N N . SER A 1 82 ? 11.709 8.657 -3.437 1.00 91.50 82 SER A N 1
ATOM 622 C CA . SER A 1 82 ? 11.151 9.789 -4.194 1.00 91.50 82 SER A CA 1
ATOM 623 C C . SER A 1 82 ? 10.052 9.398 -5.192 1.00 91.50 82 SER A C 1
ATOM 625 O O . SER A 1 82 ? 9.615 10.234 -5.986 1.00 91.50 82 SER A O 1
ATOM 627 N N . SER A 1 83 ? 9.609 8.136 -5.189 1.00 91.00 83 SER A N 1
ATOM 628 C CA . SER A 1 83 ? 8.550 7.670 -6.087 1.00 91.00 83 SER A CA 1
ATOM 629 C C . SER A 1 83 ? 7.236 8.397 -5.803 1.00 91.00 83 SER A C 1
ATOM 631 O O . SER A 1 83 ? 6.871 8.628 -4.654 1.00 91.00 83 SER A O 1
ATOM 633 N N . GLN A 1 84 ? 6.495 8.723 -6.859 1.00 93.06 84 GLN A N 1
ATOM 634 C CA . GLN A 1 84 ? 5.220 9.433 -6.767 1.00 93.06 84 GLN A CA 1
ATOM 635 C C . GLN A 1 84 ? 4.064 8.575 -7.285 1.00 93.06 84 GLN A C 1
ATOM 637 O O . GLN A 1 84 ? 4.266 7.591 -7.998 1.00 93.06 84 GLN A O 1
ATOM 642 N N . LEU A 1 85 ? 2.834 8.982 -6.960 1.00 92.88 85 LEU A N 1
ATOM 643 C CA . LEU A 1 85 ? 1.620 8.412 -7.544 1.00 92.88 85 LEU A CA 1
ATOM 644 C C . LEU A 1 85 ? 1.640 8.552 -9.073 1.00 92.88 85 LEU A C 1
ATOM 646 O O . LEU A 1 85 ? 1.839 9.646 -9.614 1.00 92.88 85 LEU A O 1
ATOM 650 N N . GLY A 1 86 ? 1.419 7.434 -9.761 1.00 90.19 86 GLY A N 1
ATOM 651 C CA . GLY A 1 86 ? 1.433 7.352 -11.217 1.00 90.19 86 GLY A CA 1
ATOM 652 C C . GLY A 1 86 ? 0.124 7.810 -11.863 1.00 90.19 86 GLY A C 1
ATOM 653 O O . GLY A 1 86 ? -0.914 7.946 -11.214 1.00 90.19 86 GLY A O 1
ATOM 654 N N . LYS A 1 87 ? 0.163 8.022 -13.183 1.00 92.75 87 LYS A N 1
ATOM 655 C CA . LYS A 1 87 ? -1.030 8.229 -14.016 1.00 92.75 87 LYS A CA 1
ATOM 656 C C . LYS A 1 87 ? -1.405 6.917 -14.700 1.00 92.75 87 LYS A C 1
ATOM 658 O O . LYS A 1 87 ? -0.565 6.274 -15.321 1.00 92.75 87 LYS A O 1
ATOM 663 N N . THR A 1 88 ? -2.671 6.541 -14.601 1.00 89.06 88 THR A N 1
ATOM 664 C CA . THR A 1 88 ? -3.241 5.335 -15.209 1.00 89.06 88 THR A CA 1
ATOM 665 C C . THR A 1 88 ? -4.276 5.712 -16.274 1.00 89.06 88 THR A C 1
ATOM 667 O O . THR A 1 88 ? -4.541 6.895 -16.514 1.00 89.06 88 THR A O 1
ATOM 670 N N . LYS A 1 89 ? -4.891 4.710 -16.917 1.00 88.06 89 LYS A N 1
ATOM 671 C CA . LYS A 1 89 ? -6.015 4.937 -17.842 1.00 88.06 89 LYS A CA 1
ATOM 672 C C . LYS A 1 89 ? -7.195 5.612 -17.136 1.00 88.06 89 LYS A C 1
ATOM 674 O O . LYS A 1 89 ? -7.810 6.503 -17.721 1.00 88.06 89 LYS A O 1
ATOM 679 N N . ASP A 1 90 ? -7.426 5.249 -15.879 1.00 87.81 90 ASP A N 1
ATOM 680 C CA . ASP A 1 90 ? -8.503 5.742 -15.019 1.00 87.81 90 ASP A CA 1
ATOM 681 C C . ASP A 1 90 ? -8.109 7.001 -14.231 1.00 87.81 90 ASP A C 1
ATOM 683 O O . ASP A 1 90 ? -8.770 7.363 -13.275 1.00 87.81 90 ASP A O 1
ATOM 687 N N . GLY A 1 91 ? -7.024 7.686 -14.605 1.00 90.94 91 GLY A N 1
ATOM 688 C CA . GLY A 1 91 ? -6.560 8.884 -13.900 1.00 90.94 91 GLY A CA 1
ATOM 689 C C . GLY A 1 91 ? -5.401 8.612 -12.944 1.00 90.94 91 GLY A C 1
ATOM 690 O O . GLY A 1 91 ? -4.732 7.577 -13.020 1.00 90.94 91 GLY A O 1
ATOM 691 N N . ARG A 1 92 ? -5.081 9.597 -12.098 1.00 93.50 92 ARG A N 1
ATOM 692 C CA . ARG A 1 92 ? -3.972 9.496 -11.132 1.0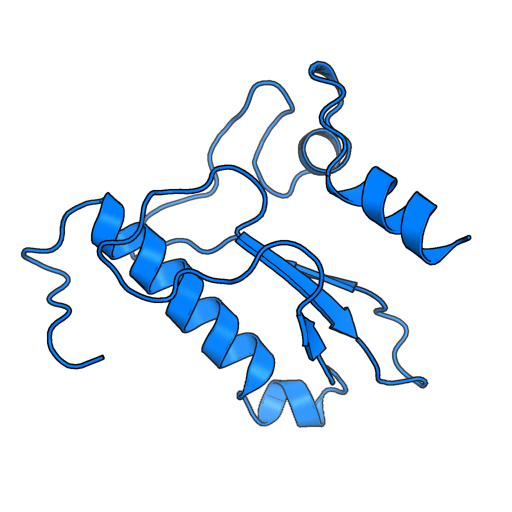0 93.50 92 ARG A CA 1
ATOM 693 C C . ARG A 1 92 ? -4.314 8.446 -10.072 1.00 93.50 92 ARG A C 1
ATOM 695 O O . ARG A 1 92 ? -5.463 8.390 -9.641 1.00 93.50 92 ARG A O 1
ATOM 702 N N . GLN A 1 93 ? -3.346 7.637 -9.645 1.00 92.31 93 GLN A N 1
ATOM 703 C CA . GLN A 1 93 ? -3.551 6.732 -8.507 1.00 92.31 93 GLN A CA 1
ATOM 704 C C . GLN A 1 93 ? -4.085 7.515 -7.296 1.00 92.31 93 GLN A C 1
ATOM 706 O O . GLN A 1 93 ? -3.722 8.680 -7.117 1.00 92.31 93 GLN A O 1
ATOM 711 N N . MET A 1 94 ? -4.967 6.892 -6.514 1.00 90.94 94 MET A N 1
ATOM 712 C CA . MET A 1 94 ? -5.716 7.495 -5.398 1.00 90.94 94 MET A CA 1
ATOM 713 C C . MET A 1 94 ? -6.713 8.611 -5.765 1.00 90.94 94 MET A C 1
ATOM 715 O O . MET A 1 94 ? -7.328 9.192 -4.876 1.00 90.94 94 MET A O 1
ATOM 719 N N . SER A 1 95 ? -6.922 8.923 -7.050 1.00 91.88 95 SER A N 1
ATOM 720 C CA . SER A 1 95 ? -8.023 9.811 -7.460 1.00 91.88 95 SER A CA 1
ATOM 721 C C . SER A 1 95 ? -9.364 9.075 -7.491 1.00 91.88 95 SER A C 1
ATOM 723 O O . SER A 1 95 ? -9.403 7.856 -7.665 1.00 91.88 95 SER A O 1
ATOM 725 N N . ASN A 1 96 ? -10.469 9.821 -7.399 1.00 88.31 96 ASN A N 1
ATOM 726 C CA . ASN A 1 96 ? -11.819 9.256 -7.494 1.00 88.31 96 ASN A CA 1
ATOM 727 C C . ASN A 1 96 ? -12.026 8.462 -8.791 1.00 88.31 96 ASN A C 1
ATOM 729 O O . ASN A 1 96 ? -12.578 7.367 -8.749 1.00 88.31 96 ASN A O 1
ATOM 733 N N . ASP A 1 97 ? -11.552 8.972 -9.930 1.00 89.25 97 ASP A N 1
ATOM 734 C CA . ASP A 1 97 ? -11.672 8.272 -11.215 1.00 89.25 97 ASP A CA 1
ATOM 735 C C . ASP A 1 97 ? -10.942 6.925 -11.194 1.00 89.25 97 ASP A C 1
ATOM 737 O O . ASP A 1 97 ? -11.448 5.936 -11.730 1.00 89.25 97 ASP A O 1
ATOM 741 N N . TRP A 1 98 ? -9.783 6.869 -10.530 1.00 88.75 98 TRP A N 1
ATOM 742 C CA . TRP A 1 98 ? -8.987 5.653 -10.425 1.00 88.75 98 TRP A CA 1
ATOM 743 C C . TRP A 1 98 ? -9.636 4.632 -9.495 1.00 88.75 98 TRP A C 1
ATOM 745 O O . TRP A 1 98 ? -9.801 3.480 -9.889 1.00 88.75 98 TRP A O 1
ATOM 755 N N . LEU A 1 99 ? -10.075 5.064 -8.308 1.00 86.00 99 LEU A N 1
ATOM 756 C CA . LEU A 1 99 ? -10.767 4.206 -7.338 1.00 86.00 99 LEU A CA 1
ATOM 757 C C . LEU A 1 99 ? -12.085 3.643 -7.894 1.00 86.00 99 LEU A C 1
ATOM 759 O O . LEU A 1 99 ? -12.454 2.507 -7.597 1.00 86.00 99 LEU A O 1
ATOM 763 N N . ASN A 1 100 ? -12.770 4.417 -8.739 1.00 83.06 100 ASN A N 1
ATOM 764 C CA . ASN A 1 100 ? -14.009 4.004 -9.396 1.00 83.06 100 ASN A CA 1
ATOM 765 C C . ASN A 1 100 ? -13.784 3.250 -10.717 1.00 83.06 100 ASN A C 1
ATOM 767 O O . ASN A 1 100 ? -14.752 2.794 -11.325 1.00 83.06 100 ASN A O 1
ATOM 771 N N . GLY A 1 101 ? -12.538 3.127 -11.191 1.00 81.38 101 GLY A N 1
ATOM 772 C CA . GLY A 1 101 ? -12.225 2.505 -12.478 1.00 81.38 101 GLY A CA 1
ATOM 773 C C . GLY A 1 101 ? -12.966 3.164 -13.648 1.00 81.38 101 GLY A C 1
ATOM 774 O O . GLY A 1 101 ? -13.523 2.460 -14.492 1.00 81.38 101 GLY A O 1
ATOM 775 N N . ALA A 1 102 ? -13.021 4.500 -13.683 1.00 77.50 102 ALA A N 1
ATOM 776 C CA . ALA A 1 102 ? -13.936 5.281 -14.521 1.00 77.50 102 ALA A CA 1
ATOM 777 C C . ALA A 1 102 ? -13.912 4.932 -16.024 1.00 77.50 102 ALA A C 1
ATOM 779 O O . ALA A 1 102 ? -14.923 5.088 -16.709 1.00 77.50 102 ALA A O 1
ATOM 780 N N . LYS A 1 103 ? -12.784 4.449 -16.558 1.00 77.12 103 LYS A N 1
ATOM 781 C CA . LYS A 1 103 ? -12.635 4.056 -17.969 1.00 77.12 103 LYS A CA 1
ATOM 782 C C . LYS A 1 103 ? -12.534 2.550 -18.166 1.00 77.12 103 LYS A C 1
ATOM 784 O O . LYS A 1 103 ? -13.007 2.039 -19.178 1.00 77.12 103 LYS A O 1
ATOM 789 N N . THR A 1 104 ? -11.892 1.832 -17.251 1.00 73.44 104 THR A N 1
ATOM 790 C CA . THR A 1 104 ? -11.634 0.392 -17.395 1.00 73.44 104 THR A CA 1
ATOM 791 C C . THR A 1 104 ? -12.727 -0.484 -16.798 1.00 73.44 104 THR A C 1
ATOM 793 O O . THR A 1 104 ? -12.747 -1.681 -17.079 1.00 73.44 104 THR A O 1
ATOM 796 N N . LYS A 1 105 ? -13.621 0.083 -15.976 1.00 68.75 105 LYS A N 1
ATOM 797 C CA . LYS A 1 105 ? -14.614 -0.639 -15.163 1.00 68.75 105 LYS A CA 1
ATOM 798 C C . LYS A 1 105 ? -13.994 -1.727 -14.272 1.00 68.75 105 LYS A C 1
ATOM 800 O O . LYS A 1 105 ? -14.706 -2.603 -13.784 1.00 68.75 105 LYS A O 1
ATOM 805 N N . LYS A 1 106 ? -12.673 -1.685 -14.035 1.00 64.00 106 LYS A N 1
ATOM 806 C CA . LYS A 1 106 ? -12.011 -2.491 -13.004 1.00 64.00 106 LYS A CA 1
ATOM 807 C C . LYS A 1 106 ? -12.268 -1.833 -11.663 1.00 64.00 106 LYS A C 1
ATOM 809 O O . LYS A 1 106 ? -11.510 -1.002 -11.184 1.00 64.00 106 LYS A O 1
ATOM 814 N N . ILE A 1 107 ? -13.412 -2.185 -11.116 1.00 60.59 107 ILE A N 1
ATOM 815 C CA . ILE A 1 107 ? -13.930 -1.646 -9.879 1.00 60.59 107 ILE A CA 1
ATOM 816 C C . ILE A 1 107 ? -13.413 -2.543 -8.746 1.00 60.59 107 ILE A C 1
ATOM 818 O O . ILE A 1 107 ? -14.046 -3.537 -8.408 1.00 60.59 107 ILE A O 1
ATOM 822 N N . GLU A 1 108 ? -12.230 -2.256 -8.199 1.00 61.81 108 GLU A N 1
ATOM 823 C CA . GLU A 1 108 ? -11.725 -2.988 -7.021 1.00 61.81 108 GLU A CA 1
ATOM 824 C C . GLU A 1 108 ? -12.483 -2.566 -5.751 1.00 61.81 108 GLU A C 1
ATOM 826 O O . GLU A 1 108 ? -12.937 -3.421 -4.994 1.00 61.81 108 GLU A O 1
ATOM 831 N N . TYR A 1 109 ? -12.731 -1.264 -5.568 1.00 63.41 109 TYR A N 1
ATOM 832 C CA . TYR A 1 109 ? -13.384 -0.735 -4.367 1.00 63.41 109 TYR A CA 1
ATOM 833 C C . TYR A 1 109 ? -14.905 -0.962 -4.330 1.00 63.41 109 TYR A C 1
ATOM 835 O O . TYR A 1 109 ? -15.419 -1.477 -3.336 1.00 63.41 109 TYR A O 1
ATOM 843 N N . LEU A 1 110 ? -15.654 -0.641 -5.401 1.00 57.62 110 LEU A N 1
ATOM 844 C CA . LEU A 1 110 ? -17.117 -0.838 -5.352 1.00 57.62 110 LEU A CA 1
ATOM 845 C C . LEU A 1 110 ? -17.497 -2.326 -5.355 1.00 57.62 110 LEU A C 1
ATOM 847 O O . LEU A 1 110 ? -18.551 -2.659 -4.831 1.00 57.62 110 LEU A O 1
ATOM 851 N N . LYS A 1 111 ? -16.654 -3.226 -5.885 1.00 58.44 111 LYS A N 1
ATOM 852 C CA . LYS A 1 111 ? -16.910 -4.671 -5.827 1.00 58.44 111 LYS A CA 1
ATOM 853 C C . LYS A 1 111 ? -16.874 -5.158 -4.379 1.00 58.44 111 LYS A C 1
ATOM 855 O O . LYS A 1 111 ? -17.776 -5.885 -3.984 1.00 58.44 111 LYS A O 1
ATOM 860 N N . LEU A 1 112 ? -15.920 -4.674 -3.579 1.00 59.19 112 LEU A N 1
ATOM 861 C CA . LEU A 1 112 ? -15.898 -4.952 -2.146 1.00 59.19 112 LEU A CA 1
ATOM 862 C C . LEU A 1 112 ? -17.059 -4.269 -1.406 1.00 59.19 112 LEU A C 1
ATOM 864 O O . LEU A 1 112 ? -17.699 -4.911 -0.584 1.00 59.19 112 LEU A O 1
ATOM 868 N N . LEU A 1 113 ? -17.398 -3.008 -1.712 1.00 57.72 113 LEU A N 1
ATOM 869 C CA . LEU A 1 113 ? -18.585 -2.371 -1.115 1.00 57.72 113 LEU A CA 1
ATOM 870 C C . LEU A 1 113 ? -19.879 -3.139 -1.418 1.00 57.72 113 LEU A C 1
ATOM 872 O O . LEU A 1 113 ? -20.787 -3.141 -0.594 1.00 57.72 113 LEU A O 1
ATOM 876 N N . MET A 1 114 ? -19.983 -3.761 -2.594 1.00 56.94 114 MET A N 1
ATOM 877 C CA . MET A 1 114 ? -21.108 -4.630 -2.940 1.00 56.94 114 MET A CA 1
ATOM 878 C C . MET A 1 114 ? -21.058 -5.962 -2.182 1.00 56.94 114 MET A C 1
ATOM 880 O O . MET A 1 114 ? -22.107 -6.451 -1.787 1.00 56.94 114 MET A O 1
ATOM 884 N N . GLU A 1 115 ? -19.874 -6.528 -1.950 1.00 57.47 115 GLU A N 1
ATOM 885 C CA . GLU A 1 115 ? -19.686 -7.784 -1.207 1.00 57.47 115 GLU A CA 1
ATOM 886 C C . GLU A 1 115 ? -19.931 -7.626 0.302 1.00 57.47 115 GLU A C 1
ATOM 888 O O . GLU A 1 115 ? -20.518 -8.505 0.910 1.00 57.47 115 GLU A O 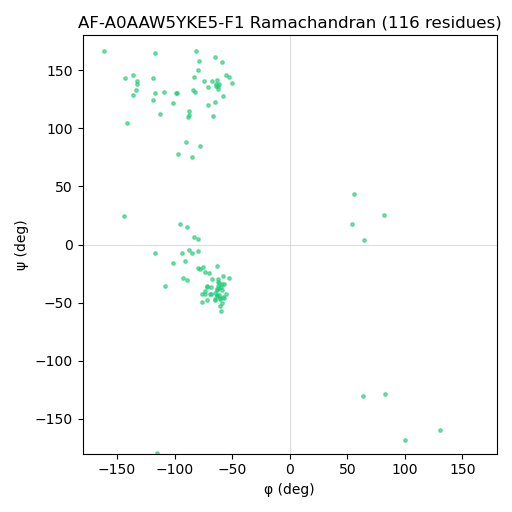1
ATOM 893 N N . ILE A 1 116 ? -19.574 -6.480 0.890 1.00 56.72 116 ILE A N 1
ATOM 894 C CA . ILE A 1 116 ? -19.812 -6.166 2.311 1.00 56.72 116 ILE A CA 1
ATOM 895 C C . ILE A 1 116 ? -21.290 -5.849 2.607 1.00 56.72 116 ILE A C 1
ATOM 897 O O . ILE A 1 116 ? -21.739 -5.953 3.745 1.00 56.72 116 ILE A O 1
ATOM 901 N N . ARG A 1 117 ? -22.055 -5.415 1.600 1.00 53.34 117 ARG A N 1
ATOM 902 C CA . ARG A 1 117 ? -23.483 -5.077 1.743 1.00 53.34 117 ARG A CA 1
ATOM 903 C C . ARG A 1 117 ? -24.429 -6.278 1.608 1.00 53.34 117 ARG A C 1
ATOM 905 O O . ARG A 1 117 ? -25.625 -6.081 1.818 1.00 53.34 117 ARG A O 1
ATOM 912 N N . ASN A 1 118 ? -23.922 -7.452 1.230 1.00 43.12 118 ASN A N 1
ATOM 913 C CA . ASN A 1 118 ? -24.682 -8.702 1.108 1.00 43.12 118 ASN A CA 1
ATOM 914 C C . ASN A 1 118 ? -24.452 -9.597 2.327 1.00 43.12 118 ASN A C 1
ATOM 916 O O . ASN A 1 118 ? -25.384 -10.364 2.647 1.00 43.12 118 ASN A O 1
#

Mean predicted aligned error: 5.43 Å

Sequence (118 aa):
MDNFDAKTATNKQKGNYGEIKSSDNLLNNQSLKEAGFDLKPVGKSTPSGINDKIVKGIDGLYENTNAESKIKYVIDEAKFGSSQLGKTKDGRQMSNDWLNGAKTKKIEYLKLLMEIRN

Secondary structure (DSSP, 8-stat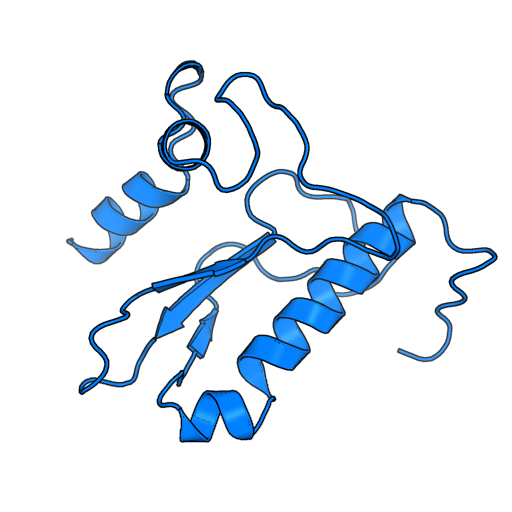e):
-TT--TTT--HHHHHHHHHHHHHHHHHH-HHHHHTT--EEE-SSPPPSSTTSPPPPS-SEEEEE--TT-S--EEEE----TT--PPEETTEETTSHHHHTTTTT---HHHHHHHHHT-